Protein AF-A0A369T1C9-F1 (afdb_monomer_lite)

Radius of gyration: 12.57 Å; chains: 1; bounding box: 29×31×32 Å

Secondary structure (DSSP, 8-state):
-PPPSEEEEEETTEEEEEE-HHHHHHHHHH-SS--HHHHHHHHHHHHHHTT--SPEEEEEES--GGGHHHHHHHTTTEEEEEESSSSSSTHHHH-

Foldseek 3Di:
DDAAQKEWEQDPVAIDMDHDPVLNVQCVVQPPDRDPLSSLVSSVVVCVVVVPPFAHEYEYECDDPVCVVSVVVCVRRYDYHYDDDPPDPVVVRVD

pLDDT: mean 83.78, std 15.13, range [39.69, 95.44]

Sequence (95 aa):
MPKASLVIWVSRKGINYEGNDEIVWFLNERTREKFISDILKNLQEYKSIRKKRGKMNVILIGIREEDKEILERFKNDFNFIIEESYQRKIINFLK

Structure (mmCIF, N/CA/C/O backbone):
data_AF-A0A369T1C9-F1
#
_entry.id   AF-A0A369T1C9-F1
#
loop_
_atom_site.group_PDB
_atom_site.id
_atom_site.type_symbol
_atom_site.label_atom_id
_atom_site.label_alt_id
_atom_site.label_comp_id
_atom_site.label_asym_id
_atom_site.label_entity_id
_atom_site.label_seq_id
_atom_site.pdbx_PDB_ins_code
_atom_site.Cartn_x
_atom_site.Cartn_y
_atom_site.Cartn_z
_atom_site.occupancy
_atom_site.B_iso_or_equiv
_atom_site.auth_seq_id
_atom_site.auth_comp_id
_atom_site.auth_asym_id
_ato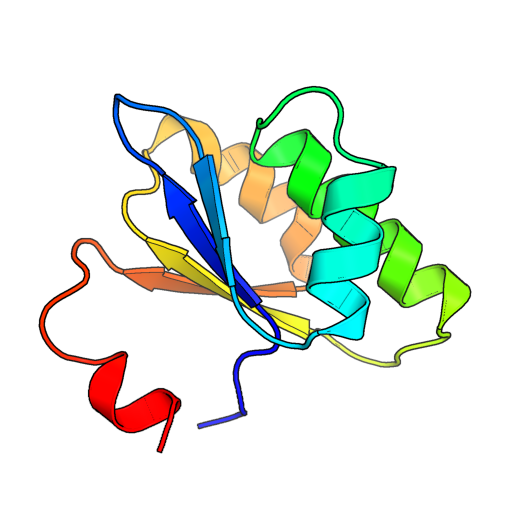m_site.auth_atom_id
_atom_site.pdbx_PDB_model_num
ATOM 1 N N . MET A 1 1 ? -7.782 -16.506 4.366 1.00 45.84 1 MET A N 1
ATOM 2 C CA . MET A 1 1 ? -6.793 -15.401 4.392 1.00 45.84 1 MET A CA 1
ATOM 3 C C . MET A 1 1 ? -7.549 -14.099 4.633 1.00 45.84 1 MET A C 1
ATOM 5 O O . MET A 1 1 ? -8.690 -14.023 4.189 1.00 45.84 1 MET A O 1
ATOM 9 N N . PRO A 1 2 ? -7.017 -13.125 5.387 1.00 49.34 2 PRO A N 1
ATOM 10 C CA .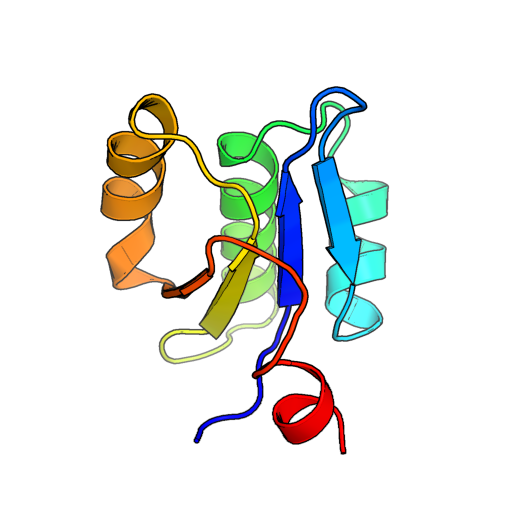 PRO A 1 2 ? -7.762 -11.905 5.680 1.00 49.34 2 PRO A CA 1
ATOM 11 C C . PRO A 1 2 ? -7.957 -11.074 4.400 1.00 49.34 2 PRO A C 1
ATOM 13 O O . PRO A 1 2 ? -7.058 -11.002 3.563 1.00 49.34 2 PRO A O 1
ATOM 16 N N . LYS A 1 3 ? -9.146 -10.480 4.235 1.00 65.25 3 LYS A N 1
ATOM 17 C CA . LYS A 1 3 ? -9.527 -9.719 3.034 1.00 65.25 3 LYS A CA 1
ATOM 18 C C . LYS A 1 3 ? -8.562 -8.541 2.835 1.00 65.25 3 LYS A C 1
ATOM 20 O O . LYS A 1 3 ? -8.295 -7.796 3.785 1.00 65.25 3 LYS A O 1
ATOM 25 N N . ALA A 1 4 ? -8.009 -8.400 1.630 1.00 60.12 4 ALA A N 1
ATOM 26 C CA . ALA A 1 4 ? -7.152 -7.269 1.289 1.00 60.12 4 ALA A CA 1
ATOM 27 C C . ALA A 1 4 ? -7.971 -5.973 1.306 1.00 60.12 4 ALA A C 1
ATOM 29 O O . ALA A 1 4 ? -9.110 -5.946 0.842 1.00 60.12 4 ALA A O 1
ATOM 30 N N . SER A 1 5 ? -7.409 -4.908 1.875 1.00 82.00 5 SER A N 1
ATOM 31 C CA . SER A 1 5 ? -8.053 -3.590 1.884 1.00 82.00 5 SER A CA 1
ATOM 32 C C . SER A 1 5 ? -7.709 -2.779 0.636 1.00 82.00 5 SER A C 1
ATOM 34 O O . SER A 1 5 ? -8.515 -1.955 0.206 1.00 82.00 5 SER A O 1
ATOM 36 N N . LEU A 1 6 ? -6.522 -3.018 0.075 1.00 92.00 6 LEU A N 1
ATOM 37 C CA . LEU A 1 6 ? -5.981 -2.318 -1.082 1.00 92.00 6 LEU A CA 1
ATOM 38 C C . LEU A 1 6 ? -5.000 -3.234 -1.828 1.00 92.00 6 LEU A C 1
ATOM 40 O O . LEU A 1 6 ? -4.214 -3.947 -1.198 1.00 92.00 6 LEU A O 1
ATOM 44 N N . VAL A 1 7 ? -5.035 -3.188 -3.152 1.00 92.31 7 VAL A N 1
ATOM 45 C CA . VAL A 1 7 ? -4.041 -3.763 -4.059 1.00 92.31 7 VAL A CA 1
ATOM 46 C C . VAL A 1 7 ? -3.333 -2.598 -4.739 1.00 92.31 7 VAL A C 1
ATOM 48 O O . VAL A 1 7 ? -3.998 -1.692 -5.229 1.00 92.31 7 VAL A O 1
ATOM 51 N N . ILE A 1 8 ? -2.003 -2.600 -4.753 1.00 92.50 8 ILE A N 1
ATOM 52 C CA . ILE A 1 8 ? -1.168 -1.587 -5.403 1.00 92.50 8 ILE A CA 1
ATOM 53 C C . ILE A 1 8 ? -0.321 -2.280 -6.470 1.00 92.50 8 ILE A C 1
ATOM 55 O O . ILE A 1 8 ? 0.373 -3.253 -6.176 1.00 92.50 8 ILE A O 1
ATOM 59 N N . TRP A 1 9 ? -0.334 -1.759 -7.694 1.00 91.19 9 TRP A N 1
ATOM 60 C CA . TRP A 1 9 ? 0.499 -2.241 -8.794 1.00 91.19 9 TRP A CA 1
ATOM 61 C C . TRP A 1 9 ? 1.534 -1.213 -9.170 1.00 91.19 9 TRP A C 1
ATOM 63 O O . TRP A 1 9 ? 1.195 -0.080 -9.508 1.00 91.19 9 TRP A O 1
ATOM 73 N N . VA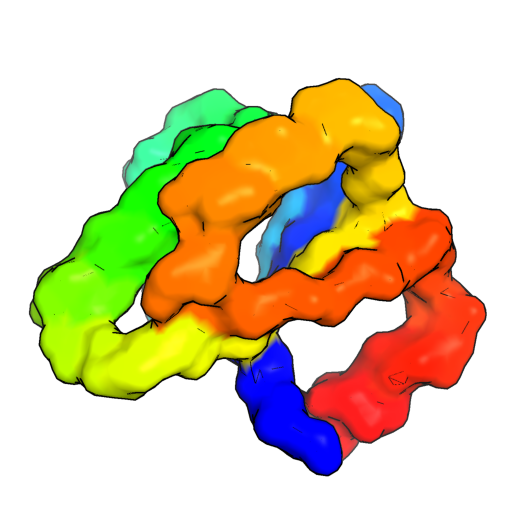L A 1 10 ? 2.781 -1.649 -9.206 1.00 89.12 10 VAL A N 1
ATOM 74 C CA . VAL A 1 10 ? 3.912 -0.844 -9.630 1.00 89.12 10 VAL A CA 1
ATOM 75 C C . VAL A 1 10 ? 4.357 -1.345 -10.993 1.00 89.12 10 VAL A C 1
ATOM 77 O O . VAL A 1 10 ? 4.619 -2.527 -11.204 1.00 89.12 10 VAL A O 1
ATOM 80 N N . SER A 1 11 ? 4.388 -0.438 -11.962 1.00 85.62 11 SER A N 1
ATOM 81 C CA . SER A 1 11 ? 4.780 -0.743 -13.333 1.00 85.62 11 SER A CA 1
ATOM 82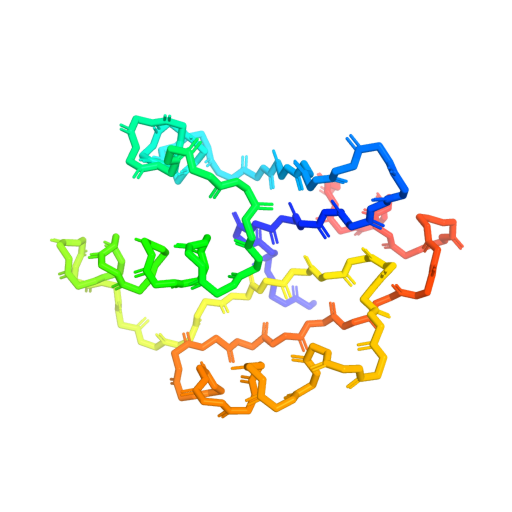 C C . SER A 1 11 ? 5.674 0.358 -13.889 1.00 85.62 11 SER A C 1
ATOM 84 O O . SER A 1 11 ? 5.768 1.452 -13.334 1.00 85.62 11 SER A O 1
ATOM 86 N N . ARG A 1 12 ? 6.277 0.119 -15.059 1.00 80.00 12 ARG A N 1
ATOM 87 C CA . ARG A 1 12 ? 7.011 1.169 -15.788 1.00 80.00 12 ARG A CA 1
ATOM 88 C C . ARG A 1 12 ? 6.139 2.374 -16.164 1.00 80.00 12 ARG A C 1
ATOM 90 O O . ARG A 1 12 ? 6.680 3.440 -16.416 1.00 80.00 12 ARG A O 1
ATOM 97 N N . LYS A 1 13 ? 4.812 2.209 -16.215 1.00 83.38 13 LYS A N 1
ATOM 98 C CA . LYS A 1 13 ? 3.847 3.275 -16.533 1.00 83.38 13 LYS A CA 1
ATOM 99 C C . LYS A 1 13 ? 3.382 4.051 -15.292 1.00 83.38 13 LYS A C 1
ATOM 101 O O . LYS A 1 13 ? 2.522 4.915 -15.415 1.00 83.38 13 LYS A O 1
ATOM 106 N N . GLY A 1 14 ? 3.922 3.734 -14.113 1.00 87.19 14 GLY A N 1
ATOM 107 C CA . GLY A 1 14 ? 3.536 4.320 -12.832 1.00 87.19 14 GLY A CA 1
ATOM 108 C C . GLY A 1 14 ? 2.803 3.334 -11.926 1.00 87.19 14 GLY A C 1
ATOM 109 O O . GLY A 1 14 ? 2.787 2.121 -12.179 1.00 87.19 14 GLY A O 1
ATOM 110 N N . ILE A 1 15 ? 2.215 3.881 -10.860 1.00 90.50 15 ILE A N 1
ATOM 111 C CA . ILE A 1 15 ? 1.533 3.121 -9.814 1.00 90.50 15 ILE A CA 1
ATOM 112 C C . ILE A 1 15 ? 0.017 3.236 -9.969 1.00 90.50 15 ILE A C 1
ATOM 114 O O . ILE A 1 15 ? -0.523 4.324 -10.170 1.00 90.50 15 ILE A O 1
ATOM 118 N N . ASN A 1 16 ? -0.679 2.113 -9.848 1.00 90.56 16 ASN A N 1
ATOM 119 C CA . ASN A 1 16 ? -2.135 2.058 -9.770 1.00 90.56 16 ASN A CA 1
ATOM 120 C C . ASN A 1 16 ? -2.553 1.378 -8.468 1.00 90.56 16 ASN A C 1
ATOM 122 O O . ASN A 1 16 ? -1.749 0.670 -7.863 1.00 90.56 16 ASN A O 1
ATOM 126 N N . TYR A 1 17 ? -3.801 1.563 -8.047 1.00 92.06 17 TYR A N 1
ATOM 127 C CA . TYR A 1 17 ? -4.351 0.851 -6.900 1.00 92.06 17 TYR A CA 1
ATOM 128 C C . TYR A 1 17 ? -5.865 0.661 -7.014 1.00 92.06 17 TYR A C 1
ATOM 130 O O . TYR A 1 17 ? -6.557 1.503 -7.583 1.00 92.06 17 TYR A O 1
ATOM 138 N N . GLU A 1 18 ? -6.365 -0.446 -6.470 1.00 91.00 18 GLU A N 1
ATOM 139 C CA . GLU A 1 18 ? -7.791 -0.782 -6.364 1.00 91.00 18 GLU A CA 1
ATOM 140 C C . GLU A 1 18 ? -8.087 -1.388 -4.991 1.00 91.00 18 GLU A C 1
ATOM 142 O O . GLU A 1 18 ? -7.185 -1.856 -4.294 1.00 91.00 18 GLU A O 1
ATOM 147 N N . GLY A 1 19 ? -9.351 -1.416 -4.584 1.00 87.75 19 GLY A N 1
ATOM 148 C CA . GLY A 1 19 ? -9.743 -2.028 -3.322 1.00 87.75 19 GLY A CA 1
ATOM 149 C C . GLY A 1 19 ? -11.015 -1.408 -2.782 1.00 87.75 19 GLY A C 1
ATOM 150 O O . GLY A 1 19 ? -11.967 -1.190 -3.519 1.00 87.75 19 GLY A O 1
ATOM 151 N N . ASN A 1 20 ? -11.037 -1.135 -1.482 1.00 89.50 20 ASN A N 1
ATOM 152 C CA . ASN A 1 20 ? -12.179 -0.490 -0.848 1.00 89.50 20 ASN A CA 1
ATOM 153 C C . ASN A 1 20 ? -12.408 0.932 -1.401 1.00 89.50 20 ASN A C 1
ATOM 155 O O . ASN A 1 20 ? -11.497 1.759 -1.347 1.00 89.50 20 ASN A O 1
ATOM 159 N N . ASP A 1 21 ? -13.634 1.220 -1.845 1.00 88.88 21 ASP A N 1
ATOM 160 C CA . ASP A 1 21 ? -13.997 2.485 -2.500 1.00 88.88 21 ASP A CA 1
ATOM 161 C C . ASP A 1 21 ? -13.662 3.731 -1.670 1.00 88.88 21 ASP A C 1
ATOM 163 O O . ASP A 1 21 ? -13.163 4.713 -2.215 1.00 88.88 21 ASP A O 1
ATOM 167 N N . GLU A 1 22 ? -13.860 3.702 -0.346 1.00 90.31 22 GLU A N 1
ATOM 168 C CA . GLU A 1 22 ? -13.527 4.853 0.506 1.00 90.31 22 GLU A CA 1
ATOM 169 C C . GLU A 1 22 ? -12.020 5.109 0.565 1.00 90.31 22 GLU A C 1
ATOM 171 O O . GLU A 1 22 ? -11.589 6.262 0.609 1.00 90.31 22 GLU A O 1
ATOM 176 N N . ILE A 1 23 ? -11.220 4.039 0.596 1.00 91.94 23 ILE A N 1
ATOM 177 C CA . ILE A 1 23 ? -9.759 4.133 0.589 1.00 91.94 23 ILE A CA 1
ATOM 178 C C . ILE A 1 23 ? -9.293 4.669 -0.762 1.00 91.94 23 ILE A C 1
ATOM 180 O O . ILE A 1 23 ? -8.483 5.592 -0.799 1.00 91.94 23 ILE A O 1
ATOM 184 N N . VAL A 1 24 ? -9.810 4.117 -1.862 1.00 92.94 24 VAL A N 1
ATOM 185 C CA . VAL A 1 24 ? -9.448 4.542 -3.221 1.00 92.94 24 VAL A CA 1
ATOM 186 C C . VAL A 1 24 ? -9.815 6.009 -3.440 1.00 92.94 24 VAL A C 1
ATOM 188 O O . VAL A 1 24 ? -8.974 6.778 -3.900 1.00 92.94 24 VAL A O 1
ATOM 191 N N . TRP A 1 25 ? -11.024 6.420 -3.048 1.00 93.62 25 TRP A N 1
ATOM 192 C CA . TRP A 1 25 ? -11.447 7.818 -3.101 1.00 93.62 25 TRP A CA 1
ATOM 193 C C . TRP A 1 25 ? -10.507 8.723 -2.294 1.00 93.62 25 TRP A C 1
ATOM 195 O O . TRP A 1 25 ? -9.998 9.709 -2.819 1.00 93.62 25 TRP A O 1
ATOM 205 N N . PHE A 1 26 ? -10.194 8.348 -1.050 1.00 94.06 26 PHE A N 1
ATOM 206 C CA . PHE A 1 26 ? -9.298 9.128 -0.196 1.00 94.06 26 PHE A CA 1
ATOM 207 C C . PHE A 1 26 ? -7.889 9.269 -0.791 1.00 94.06 26 PHE A C 1
ATOM 209 O O . PHE A 1 26 ? -7.296 10.347 -0.745 1.00 94.06 26 PHE A O 1
ATOM 216 N N . LEU A 1 27 ? -7.342 8.187 -1.350 1.00 94.38 27 LEU A N 1
ATOM 217 C CA . LEU A 1 27 ? -6.020 8.203 -1.970 1.00 94.38 27 LEU A CA 1
ATOM 218 C C . LEU A 1 27 ? -5.996 9.052 -3.244 1.00 94.38 27 LEU A C 1
ATOM 220 O O . LEU A 1 27 ? -5.017 9.774 -3.436 1.00 94.38 27 LEU A O 1
ATOM 224 N N . ASN A 1 28 ? -7.050 9.012 -4.066 1.00 93.06 28 ASN A N 1
ATOM 225 C CA . ASN A 1 28 ? -7.155 9.827 -5.280 1.00 93.06 28 ASN A CA 1
ATOM 226 C C . ASN A 1 28 ? -7.174 11.330 -4.960 1.00 93.06 28 ASN A C 1
ATOM 228 O O . ASN A 1 28 ? -6.524 12.104 -5.655 1.00 93.06 28 ASN A O 1
ATOM 232 N N . GLU A 1 29 ? -7.849 11.736 -3.882 1.00 93.88 29 GLU A N 1
ATOM 233 C CA . GLU A 1 29 ? -7.915 13.143 -3.461 1.00 93.88 29 GLU A CA 1
ATOM 234 C C . GLU A 1 29 ? -6.589 13.666 -2.880 1.00 93.88 29 GLU A C 1
ATOM 236 O O . GLU A 1 29 ? -6.285 14.857 -2.970 1.00 93.88 29 GLU A O 1
ATOM 241 N N . ARG A 1 30 ? -5.785 12.796 -2.252 1.00 90.06 30 ARG A N 1
ATOM 242 C CA . ARG A 1 30 ? -4.611 13.221 -1.461 1.00 90.06 30 ARG A CA 1
ATOM 243 C C . ARG A 1 30 ? -3.256 12.881 -2.058 1.00 90.06 30 ARG A C 1
ATOM 245 O O . ARG A 1 30 ? -2.249 13.474 -1.669 1.00 90.06 30 ARG A O 1
ATOM 252 N N . THR A 1 31 ? -3.197 11.942 -2.992 1.00 88.81 31 THR A N 1
ATOM 253 C CA . THR A 1 31 ? -1.933 11.464 -3.560 1.00 88.81 31 THR A CA 1
ATOM 254 C C . THR A 1 31 ? -1.658 12.180 -4.876 1.00 88.81 31 THR A C 1
ATOM 256 O O . THR A 1 31 ? -2.085 11.730 -5.936 1.00 88.81 31 THR A O 1
ATOM 259 N N . ARG A 1 32 ? -0.951 13.316 -4.802 1.00 80.12 32 ARG A N 1
ATOM 260 C CA . ARG A 1 32 ? -0.599 14.132 -5.980 1.00 80.12 32 ARG A CA 1
ATOM 261 C C . ARG A 1 32 ? 0.437 13.451 -6.874 1.00 80.12 32 ARG A C 1
ATOM 263 O O . ARG A 1 32 ? 0.296 13.457 -8.091 1.00 80.12 32 ARG A O 1
ATOM 270 N N . GLU A 1 33 ? 1.446 12.840 -6.260 1.00 78.00 33 GLU A N 1
ATOM 271 C CA . GLU A 1 33 ? 2.486 12.069 -6.938 1.00 78.00 33 GLU A CA 1
ATOM 272 C C . GLU A 1 33 ? 2.350 10.600 -6.555 1.00 78.00 33 GLU A C 1
ATOM 274 O O . GLU A 1 33 ? 2.201 10.250 -5.384 1.00 78.00 33 GLU A O 1
ATOM 279 N N . LYS A 1 34 ? 2.358 9.717 -7.555 1.00 83.00 34 LYS A N 1
ATOM 280 C CA . LYS A 1 34 ? 2.139 8.287 -7.341 1.00 83.00 34 LYS A CA 1
ATOM 281 C C . LYS A 1 34 ? 3.456 7.568 -7.049 1.00 83.00 34 LYS A C 1
ATOM 283 O O . LYS A 1 34 ? 3.886 6.736 -7.845 1.00 83.00 34 LYS A O 1
ATOM 288 N N . PHE A 1 35 ? 4.065 7.878 -5.906 1.00 89.62 35 PHE A N 1
ATOM 289 C CA . PHE A 1 35 ? 5.123 7.067 -5.299 1.00 89.62 35 PHE A CA 1
ATOM 290 C C . PHE A 1 35 ? 4.547 6.155 -4.213 1.00 89.62 35 PHE A C 1
ATOM 292 O O . PHE A 1 35 ? 3.554 6.487 -3.562 1.00 89.62 35 PHE A O 1
ATOM 299 N N . ILE A 1 36 ? 5.181 5.000 -3.984 1.00 91.38 36 ILE A N 1
ATOM 300 C CA . ILE A 1 36 ? 4.739 4.050 -2.950 1.00 91.38 36 ILE A CA 1
ATOM 301 C C . ILE A 1 36 ? 4.732 4.716 -1.577 1.00 91.38 36 ILE A C 1
ATOM 303 O O . ILE A 1 36 ? 3.774 4.558 -0.825 1.00 91.38 36 ILE A O 1
ATOM 307 N N . SER A 1 37 ? 5.777 5.480 -1.254 1.00 92.19 37 SER A N 1
ATOM 308 C CA . SER A 1 37 ? 5.897 6.188 0.021 1.00 92.19 37 SER A CA 1
ATOM 309 C C . SER A 1 37 ? 4.715 7.115 0.289 1.00 92.19 37 SER A C 1
ATOM 311 O O . SER A 1 37 ? 4.187 7.113 1.400 1.00 92.19 37 SER A O 1
ATOM 313 N N . ASP A 1 38 ? 4.268 7.866 -0.720 1.00 93.25 38 ASP A N 1
ATOM 314 C CA . ASP A 1 38 ? 3.157 8.809 -0.578 1.00 93.25 38 ASP A CA 1
ATOM 315 C C . ASP A 1 38 ? 1.821 8.084 -0.443 1.00 93.25 38 ASP A C 1
ATOM 317 O O . ASP A 1 38 ? 1.010 8.432 0.418 1.00 93.25 38 ASP A O 1
ATOM 321 N N . ILE A 1 39 ? 1.623 7.014 -1.219 1.00 94.31 39 ILE A N 1
ATOM 322 C CA . ILE A 1 39 ? 0.434 6.163 -1.106 1.00 94.31 39 ILE A CA 1
ATOM 323 C C . ILE A 1 39 ? 0.346 5.558 0.301 1.00 94.31 39 ILE A C 1
ATOM 325 O O . ILE A 1 39 ? -0.705 5.629 0.936 1.00 94.31 39 ILE A O 1
ATOM 329 N N . LEU A 1 40 ? 1.441 4.995 0.822 1.00 94.88 40 LEU A N 1
ATOM 330 C CA . LEU A 1 40 ? 1.464 4.376 2.151 1.00 94.88 40 LEU A CA 1
ATOM 331 C C . LEU A 1 40 ? 1.292 5.399 3.276 1.00 94.88 40 LEU A C 1
ATOM 333 O O . LEU A 1 40 ? 0.576 5.124 4.241 1.00 94.88 40 LEU A O 1
ATOM 337 N N . LYS A 1 41 ? 1.877 6.592 3.139 1.00 95.31 41 LYS A N 1
ATOM 338 C CA . LYS A 1 41 ? 1.694 7.694 4.091 1.00 95.31 41 LYS A CA 1
ATOM 339 C C . LYS A 1 41 ? 0.237 8.155 4.141 1.00 95.31 41 LYS A C 1
ATOM 341 O O . LYS A 1 41 ? -0.334 8.259 5.226 1.00 95.31 41 LYS A O 1
ATOM 346 N N . ASN A 1 42 ? -0.392 8.361 2.987 1.00 95.44 42 ASN A N 1
ATOM 347 C CA . ASN A 1 42 ? -1.805 8.737 2.922 1.00 95.44 42 ASN A CA 1
ATOM 348 C C . ASN A 1 42 ? -2.712 7.609 3.440 1.00 95.44 42 ASN A C 1
ATOM 350 O O . ASN A 1 42 ? -3.693 7.866 4.136 1.00 95.44 42 ASN A O 1
ATOM 354 N N . LEU A 1 43 ? -2.363 6.346 3.190 1.00 94.31 43 LEU A N 1
ATOM 355 C CA . LEU A 1 43 ? -3.096 5.207 3.741 1.00 94.31 43 LEU A CA 1
ATOM 356 C C . LEU A 1 43 ? -2.988 5.131 5.275 1.00 94.31 43 LEU A C 1
ATOM 358 O O . LEU A 1 43 ? -3.954 4.774 5.955 1.00 94.31 43 LEU A O 1
ATOM 362 N N . GLN A 1 44 ? -1.832 5.493 5.837 1.00 94.88 44 GLN A N 1
ATOM 363 C CA . GLN A 1 44 ? -1.625 5.577 7.284 1.00 94.88 44 GLN A CA 1
ATOM 364 C C . GLN A 1 44 ? -2.453 6.724 7.887 1.00 94.88 44 GLN A C 1
ATOM 366 O O . GLN A 1 44 ? -3.087 6.549 8.930 1.00 94.88 44 GLN A O 1
ATOM 371 N N . GLU A 1 45 ? -2.529 7.868 7.201 1.00 94.75 45 GLU A N 1
ATOM 372 C CA . GLU A 1 45 ? -3.399 8.979 7.597 1.00 94.75 45 GLU A CA 1
ATOM 373 C C . GLU A 1 45 ? -4.878 8.559 7.591 1.00 94.75 45 GLU A C 1
ATOM 375 O O . GLU A 1 45 ? -5.5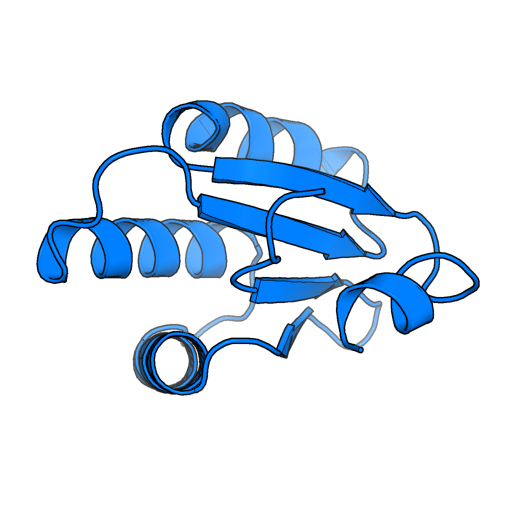86 8.778 8.577 1.00 94.75 45 GLU A O 1
ATOM 380 N N . TYR A 1 46 ? -5.333 7.870 6.537 1.00 93.38 46 TYR A N 1
ATOM 381 C CA . TYR A 1 46 ? -6.688 7.316 6.471 1.00 93.38 46 TYR A CA 1
ATOM 382 C C . TYR A 1 46 ? -6.992 6.416 7.679 1.00 93.38 46 TYR A C 1
ATOM 384 O O . TYR A 1 46 ? -8.043 6.564 8.312 1.00 93.38 46 TYR A O 1
ATOM 392 N N . LYS A 1 47 ? -6.067 5.514 8.050 1.00 91.69 47 LYS A N 1
ATOM 393 C CA . LYS A 1 47 ? -6.218 4.665 9.248 1.00 91.69 47 LYS A CA 1
ATOM 394 C C . LYS A 1 47 ? -6.416 5.482 10.514 1.00 91.69 47 LYS A C 1
ATOM 396 O O . LYS A 1 47 ? -7.289 5.140 11.315 1.00 91.69 47 LYS A O 1
ATOM 401 N N . SER A 1 48 ? -5.608 6.526 10.679 1.00 92.06 48 SER A N 1
ATOM 402 C CA . SER A 1 48 ? -5.654 7.417 11.836 1.00 92.06 48 SER A CA 1
ATOM 403 C C . SER A 1 48 ? -7.007 8.131 11.927 1.00 92.06 48 SER A C 1
ATOM 405 O O . SER A 1 48 ? -7.706 8.003 12.935 1.00 92.06 48 SER A O 1
ATOM 407 N N . ILE A 1 49 ? -7.451 8.765 10.834 1.00 91.81 49 ILE A N 1
ATOM 408 C CA . ILE A 1 49 ? -8.736 9.482 10.752 1.00 91.81 49 ILE A CA 1
ATOM 409 C C . ILE A 1 49 ? -9.913 8.545 11.048 1.00 91.81 49 ILE A C 1
ATOM 411 O O . ILE A 1 49 ? -10.822 8.885 11.806 1.00 91.81 49 ILE A O 1
ATOM 415 N N . ARG A 1 50 ? -9.897 7.335 10.477 1.00 87.88 50 ARG A N 1
ATOM 416 C CA . ARG A 1 50 ? -10.968 6.341 10.644 1.00 87.88 50 ARG A CA 1
ATOM 417 C C . ARG A 1 50 ? -10.846 5.510 11.922 1.00 87.88 50 ARG A C 1
ATOM 419 O O . ARG A 1 50 ? -11.660 4.610 12.125 1.00 87.88 50 ARG A O 1
ATOM 426 N N . LYS A 1 51 ? -9.845 5.777 12.772 1.00 85.69 51 LYS A N 1
ATOM 427 C CA . LYS A 1 51 ? -9.557 5.035 14.014 1.00 85.69 51 LYS A CA 1
ATOM 428 C C . LYS A 1 51 ? -9.509 3.512 13.798 1.00 85.69 51 LYS A C 1
ATOM 430 O O . LYS A 1 51 ? -9.941 2.734 14.654 1.00 85.69 51 LYS A O 1
ATOM 435 N N . LYS A 1 52 ? -9.005 3.071 12.639 1.00 81.69 52 LYS A N 1
ATOM 436 C CA . LYS A 1 52 ? -8.906 1.647 12.282 1.00 81.69 52 LYS A CA 1
ATOM 437 C C . LYS A 1 52 ? -7.845 0.992 13.165 1.00 81.69 52 LYS A C 1
ATOM 439 O O . LYS A 1 52 ? -6.656 1.269 13.028 1.00 81.69 52 LYS A O 1
ATOM 444 N N . ARG A 1 53 ? -8.282 0.120 14.078 1.00 82.94 53 ARG A N 1
ATOM 445 C CA . ARG A 1 53 ? -7.388 -0.659 14.946 1.00 82.94 53 ARG A CA 1
ATOM 446 C C . ARG A 1 53 ? -6.726 -1.794 14.159 1.00 82.94 53 ARG A C 1
ATOM 448 O O . ARG A 1 53 ? -7.345 -2.378 13.273 1.00 82.94 53 ARG A O 1
ATOM 455 N N . GLY A 1 54 ? -5.493 -2.134 14.532 1.00 88.06 54 GLY A N 1
ATOM 456 C CA . GLY A 1 54 ? -4.735 -3.230 13.925 1.00 88.06 54 GLY A CA 1
ATOM 457 C C . GLY A 1 54 ? -4.086 -2.872 12.587 1.00 88.06 54 GLY A C 1
ATOM 458 O O . GLY A 1 54 ? -4.095 -1.718 12.151 1.00 88.06 54 GLY A O 1
ATOM 459 N N . LYS A 1 55 ? -3.478 -3.873 11.947 1.00 91.12 55 LYS A N 1
ATOM 460 C CA . LYS A 1 55 ? -2.807 -3.719 10.651 1.00 91.12 55 LYS A CA 1
ATOM 461 C C . LYS A 1 55 ? -3.795 -3.866 9.499 1.00 91.12 55 LYS A C 1
ATOM 463 O O . LYS A 1 55 ? -4.667 -4.730 9.539 1.00 91.12 55 LYS A O 1
ATOM 468 N N . MET A 1 56 ? -3.644 -3.038 8.469 1.00 90.44 56 MET A N 1
ATOM 469 C CA . MET A 1 56 ? -4.399 -3.193 7.222 1.00 90.44 56 MET A CA 1
ATOM 470 C C . MET A 1 56 ? -3.636 -4.080 6.246 1.00 90.44 56 MET A C 1
ATOM 472 O O . MET A 1 56 ? -2.418 -3.980 6.142 1.00 90.44 56 MET A O 1
ATOM 476 N N . ASN A 1 57 ? -4.345 -4.942 5.523 1.00 90.94 57 ASN A N 1
ATOM 477 C CA . ASN A 1 57 ? -3.717 -5.821 4.542 1.00 90.94 57 ASN A CA 1
ATOM 478 C C . ASN A 1 57 ? -3.599 -5.090 3.205 1.00 90.94 57 ASN A C 1
ATOM 480 O O . ASN A 1 57 ? -4.613 -4.646 2.658 1.00 90.94 57 ASN A O 1
ATOM 484 N N . VAL A 1 58 ? -2.377 -4.994 2.689 1.00 92.25 58 VAL A N 1
ATOM 485 C CA . VAL A 1 58 ? -2.059 -4.351 1.414 1.00 92.25 58 VAL A CA 1
ATOM 486 C C . VAL A 1 58 ? -1.347 -5.368 0.534 1.00 92.25 58 VAL A C 1
ATOM 488 O O . VAL A 1 58 ? -0.311 -5.910 0.920 1.00 92.25 58 VAL A O 1
ATOM 491 N N . ILE A 1 59 ? -1.910 -5.641 -0.639 1.00 91.62 59 ILE A N 1
ATOM 492 C CA . ILE A 1 59 ? -1.247 -6.454 -1.658 1.00 91.62 59 ILE A CA 1
ATOM 493 C C . ILE A 1 59 ? -0.420 -5.517 -2.528 1.00 91.62 59 ILE A C 1
ATOM 495 O O . ILE A 1 59 ? -0.920 -4.494 -2.988 1.00 91.62 59 ILE A O 1
ATOM 499 N N . LEU A 1 60 ? 0.834 -5.871 -2.759 1.00 91.50 60 LEU A N 1
ATOM 500 C CA . LEU A 1 60 ? 1.752 -5.122 -3.593 1.00 91.50 60 LEU A CA 1
ATOM 501 C C . LEU A 1 60 ? 2.217 -5.997 -4.754 1.00 91.50 60 LEU A C 1
ATOM 503 O O . LEU A 1 60 ? 2.688 -7.110 -4.532 1.00 91.50 60 LEU A O 1
ATOM 507 N N . ILE A 1 61 ? 2.109 -5.491 -5.979 1.00 90.44 61 ILE A N 1
ATOM 508 C CA . ILE A 1 61 ? 2.510 -6.214 -7.187 1.00 90.44 61 ILE A CA 1
ATOM 509 C C . ILE A 1 61 ? 3.582 -5.441 -7.937 1.00 90.44 61 ILE A C 1
ATOM 511 O O . ILE A 1 61 ? 3.415 -4.249 -8.193 1.00 90.44 61 ILE A O 1
ATOM 515 N N . GLY A 1 62 ? 4.644 -6.138 -8.343 1.00 88.88 62 GLY A N 1
ATOM 516 C CA . GLY A 1 62 ? 5.702 -5.555 -9.176 1.00 88.88 62 GLY A CA 1
ATOM 517 C C . GLY A 1 62 ? 6.627 -4.595 -8.423 1.00 88.88 62 GLY A C 1
ATOM 518 O O . GLY A 1 62 ? 7.249 -3.730 -9.039 1.00 88.88 62 GLY A O 1
ATOM 519 N N . ILE A 1 63 ? 6.692 -4.737 -7.097 1.00 88.12 63 ILE A N 1
ATOM 520 C CA . ILE A 1 63 ? 7.598 -3.996 -6.213 1.00 88.12 63 ILE A CA 1
ATOM 521 C C . ILE A 1 63 ? 9.048 -4.322 -6.552 1.00 88.12 63 ILE A C 1
ATOM 523 O O . ILE A 1 63 ? 9.3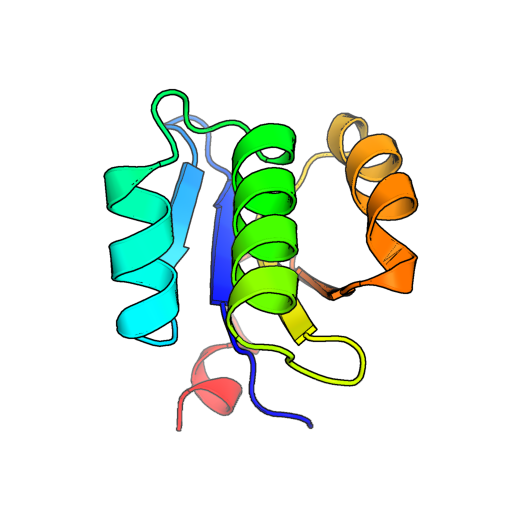77 -5.474 -6.837 1.00 88.12 63 ILE A O 1
ATOM 527 N N . ARG A 1 64 ? 9.919 -3.316 -6.490 1.00 84.44 64 ARG A N 1
ATOM 528 C CA . ARG A 1 64 ? 11.358 -3.479 -6.705 1.00 84.44 64 ARG A CA 1
ATOM 529 C C . ARG A 1 64 ? 12.091 -3.620 -5.374 1.00 84.44 64 ARG A C 1
ATOM 531 O O . ARG A 1 64 ? 11.579 -3.249 -4.324 1.00 84.44 64 ARG A O 1
ATOM 538 N N . GLU A 1 65 ? 13.325 -4.115 -5.417 1.00 83.50 65 GLU A N 1
ATOM 539 C CA . GLU A 1 65 ? 14.177 -4.215 -4.221 1.00 83.50 65 GLU A CA 1
ATOM 540 C C . GLU A 1 65 ? 14.350 -2.865 -3.505 1.00 83.50 65 GLU A C 1
ATOM 542 O O . GLU A 1 65 ? 14.275 -2.810 -2.281 1.00 83.50 65 GLU A O 1
ATOM 547 N N . GLU A 1 66 ? 14.487 -1.773 -4.265 1.00 83.69 66 GLU A N 1
ATOM 548 C CA . GLU A 1 66 ? 14.638 -0.400 -3.751 1.00 83.69 66 GLU A CA 1
ATOM 549 C C . GLU A 1 66 ? 13.459 0.073 -2.880 1.00 83.69 66 GLU A C 1
ATOM 551 O O . GLU A 1 66 ? 13.628 0.906 -1.992 1.00 83.69 66 GLU A O 1
ATOM 556 N N . ASP A 1 67 ? 12.272 -0.503 -3.065 1.00 85.94 67 ASP A N 1
ATOM 557 C CA . ASP A 1 67 ? 11.074 -0.136 -2.313 1.00 85.94 67 ASP A CA 1
ATOM 558 C C . ASP A 1 67 ? 10.987 -0.846 -0.950 1.00 85.94 67 ASP A C 1
ATOM 560 O O . ASP A 1 67 ? 10.198 -0.442 -0.090 1.00 85.94 67 ASP A O 1
ATOM 564 N N . LYS A 1 68 ? 11.778 -1.904 -0.708 1.00 86.75 68 LYS A N 1
ATOM 565 C CA . LYS A 1 68 ? 11.678 -2.715 0.522 1.00 86.75 68 LYS A CA 1
ATOM 566 C C . LYS A 1 68 ? 11.953 -1.910 1.788 1.00 86.75 68 LYS A C 1
ATOM 568 O O . LYS A 1 68 ? 11.266 -2.105 2.790 1.00 86.75 68 LYS A O 1
ATOM 573 N N . GLU A 1 69 ? 12.901 -0.976 1.739 1.00 91.31 69 GLU A N 1
ATOM 574 C CA . GLU A 1 69 ? 13.185 -0.085 2.870 1.00 91.31 69 GLU A CA 1
ATOM 575 C C . GLU A 1 69 ? 11.985 0.799 3.222 1.00 91.31 69 GLU A C 1
ATOM 577 O O . GLU A 1 69 ? 11.736 1.077 4.396 1.00 91.31 69 GLU A O 1
ATOM 582 N N . ILE A 1 70 ? 11.217 1.227 2.215 1.00 92.62 70 ILE A N 1
ATOM 583 C CA . ILE A 1 70 ? 9.988 1.995 2.420 1.00 92.62 70 ILE A CA 1
ATOM 584 C C . ILE A 1 70 ? 8.970 1.109 3.133 1.00 92.62 70 ILE A C 1
ATOM 586 O O . ILE A 1 70 ? 8.412 1.528 4.144 1.00 92.62 70 ILE A O 1
ATOM 590 N N . LEU A 1 71 ? 8.760 -0.125 2.663 1.00 93.38 71 LEU A N 1
ATOM 591 C CA . LEU A 1 71 ? 7.791 -1.051 3.263 1.00 93.38 71 LEU A CA 1
ATOM 592 C C . LEU A 1 71 ? 8.099 -1.341 4.734 1.00 93.38 71 LEU A C 1
ATOM 594 O O . LEU A 1 71 ? 7.194 -1.339 5.571 1.00 93.38 71 LEU A O 1
ATOM 598 N N . GLU A 1 72 ? 9.375 -1.518 5.070 1.00 93.50 72 GLU A N 1
ATOM 599 C CA . GLU A 1 72 ? 9.809 -1.796 6.438 1.00 93.50 72 GLU A CA 1
ATOM 600 C C . GLU A 1 72 ? 9.416 -0.672 7.413 1.00 93.50 72 GLU A C 1
ATOM 602 O O . GLU A 1 72 ? 8.989 -0.944 8.539 1.00 93.50 72 GLU A O 1
ATOM 607 N N . ARG A 1 73 ? 9.447 0.593 6.964 1.00 95.38 73 ARG A N 1
ATOM 608 C CA . ARG A 1 73 ? 9.014 1.756 7.765 1.00 95.38 73 ARG A CA 1
ATOM 609 C C . ARG A 1 73 ? 7.528 1.712 8.119 1.00 95.38 73 ARG A C 1
ATOM 611 O O . ARG A 1 73 ? 7.138 2.245 9.154 1.00 95.38 73 ARG A O 1
ATOM 618 N N . PHE A 1 74 ? 6.704 1.055 7.302 1.00 95.44 74 PHE A N 1
ATOM 619 C CA . PHE A 1 74 ? 5.255 0.979 7.501 1.00 95.44 74 PHE A CA 1
ATOM 620 C C . PHE A 1 74 ? 4.759 -0.392 7.996 1.00 95.44 74 PHE A C 1
ATOM 622 O O . PHE A 1 74 ? 3.550 -0.603 8.136 1.00 95.44 74 PHE A O 1
ATOM 629 N N . LYS A 1 75 ? 5.657 -1.330 8.329 1.00 94.06 75 LYS A N 1
ATOM 630 C CA . LYS A 1 75 ? 5.291 -2.696 8.756 1.00 94.06 75 LYS A CA 1
ATOM 631 C C . LYS A 1 75 ? 4.424 -2.756 10.013 1.00 94.06 75 LYS A C 1
ATOM 633 O O . LYS A 1 75 ? 3.770 -3.766 10.268 1.00 94.06 75 LYS A O 1
ATOM 638 N N . ASN A 1 76 ? 4.452 -1.714 10.844 1.00 93.88 76 ASN A N 1
ATOM 639 C CA . ASN A 1 76 ? 3.648 -1.643 12.065 1.00 93.88 76 ASN A CA 1
ATOM 640 C C . ASN A 1 76 ? 2.184 -1.306 11.768 1.00 93.88 76 ASN A C 1
ATOM 642 O O . ASN A 1 76 ? 1.304 -1.699 12.532 1.00 93.88 76 ASN A O 1
ATOM 646 N N . ASP A 1 77 ? 1.919 -0.668 10.629 1.00 93.62 77 ASP A N 1
ATOM 647 C CA . ASP A 1 77 ? 0.586 -0.260 10.203 1.00 93.62 77 ASP A CA 1
ATOM 648 C C . ASP A 1 77 ? -0.037 -1.199 9.177 1.00 93.62 77 ASP A C 1
ATOM 650 O O . ASP A 1 77 ? -1.270 -1.294 9.106 1.00 93.62 77 ASP A O 1
ATOM 654 N N . PHE A 1 78 ? 0.783 -1.917 8.413 1.00 94.25 78 PHE A N 1
ATOM 655 C CA . PHE A 1 78 ? 0.312 -2.742 7.309 1.00 94.25 78 PHE A CA 1
ATOM 656 C C . PHE A 1 78 ? 0.879 -4.157 7.350 1.00 94.25 78 PHE A C 1
ATOM 658 O O . PHE A 1 78 ? 2.018 -4.392 7.747 1.00 94.25 78 PHE A O 1
ATOM 665 N N . ASN A 1 79 ? 0.056 -5.103 6.908 1.00 93.31 79 ASN A N 1
ATOM 666 C CA . ASN A 1 79 ? 0.491 -6.428 6.502 1.00 93.31 79 ASN A CA 1
ATOM 667 C C . ASN A 1 79 ? 0.665 -6.400 4.984 1.00 93.31 79 ASN A C 1
ATOM 669 O O . ASN A 1 79 ? -0.328 -6.308 4.258 1.00 93.31 79 ASN A O 1
ATOM 673 N N . PHE A 1 80 ? 1.908 -6.468 4.516 1.00 91.94 80 PHE A N 1
ATOM 674 C CA . PHE A 1 80 ? 2.209 -6.490 3.090 1.00 91.94 80 PHE A CA 1
ATOM 675 C C . PHE A 1 80 ? 2.213 -7.919 2.553 1.00 91.94 80 PHE A C 1
ATOM 677 O O . PHE A 1 80 ? 2.861 -8.801 3.114 1.00 91.94 80 PHE A O 1
ATOM 684 N N . ILE A 1 81 ? 1.502 -8.133 1.450 1.00 89.75 81 ILE A N 1
ATOM 685 C CA . ILE A 1 81 ? 1.556 -9.359 0.653 1.00 89.75 81 ILE A CA 1
ATOM 686 C C . ILE A 1 81 ? 2.187 -8.968 -0.679 1.00 89.75 81 ILE A C 1
ATOM 688 O O . ILE A 1 81 ? 1.576 -8.225 -1.442 1.00 89.75 81 ILE A O 1
ATOM 692 N N . ILE A 1 82 ? 3.414 -9.415 -0.933 1.00 88.19 82 ILE A N 1
ATOM 693 C CA . ILE A 1 82 ? 4.174 -9.037 -2.130 1.00 88.19 82 ILE A CA 1
ATOM 694 C C . ILE A 1 82 ? 4.047 -10.153 -3.169 1.00 88.19 82 ILE A C 1
ATOM 696 O O . ILE A 1 82 ? 4.325 -11.311 -2.865 1.00 88.19 82 ILE A O 1
ATOM 700 N N . GLU A 1 83 ? 3.633 -9.801 -4.384 1.00 84.50 83 GLU A N 1
ATOM 701 C CA . GLU A 1 83 ? 3.486 -10.714 -5.520 1.00 84.50 83 GLU A CA 1
ATOM 702 C C . GLU A 1 83 ? 4.287 -10.194 -6.729 1.00 84.50 83 GLU A C 1
ATOM 704 O O . GLU A 1 83 ? 4.301 -8.999 -7.034 1.00 84.50 83 GLU A O 1
ATOM 709 N N . GLU A 1 84 ? 4.958 -11.092 -7.450 1.00 73.75 84 GLU A N 1
ATOM 710 C CA . GLU A 1 84 ? 5.804 -10.716 -8.595 1.00 73.75 84 GLU A CA 1
ATOM 711 C C . GLU A 1 84 ? 4.992 -10.428 -9.866 1.00 73.75 84 GLU A C 1
ATOM 713 O O . GLU A 1 84 ? 5.371 -9.593 -10.685 1.00 73.75 84 GLU A O 1
ATOM 718 N N . SER A 1 85 ? 3.850 -11.099 -10.042 1.00 66.25 85 SER A N 1
ATOM 719 C CA . SER A 1 85 ? 2.972 -10.902 -11.195 1.00 66.25 85 SER A CA 1
ATOM 720 C C . SER A 1 85 ? 1.500 -11.059 -10.815 1.00 66.25 85 SER A C 1
ATOM 722 O O . SER A 1 85 ? 1.156 -11.737 -9.850 1.00 66.25 85 SER A O 1
ATOM 724 N N . TYR A 1 86 ? 0.606 -10.457 -11.606 1.00 60.19 86 TYR A N 1
ATOM 725 C CA . TYR A 1 86 ? -0.847 -10.544 -11.398 1.00 60.19 86 TYR A CA 1
ATOM 726 C C . TYR A 1 86 ? -1.385 -11.989 -11.506 1.00 60.19 86 TYR A C 1
ATOM 728 O O . TYR A 1 86 ? -2.470 -12.310 -11.016 1.00 60.19 86 TYR A O 1
ATOM 736 N N . GLN A 1 87 ? -0.635 -12.889 -12.149 1.00 56.09 87 GLN A N 1
ATOM 737 C CA . GLN A 1 87 ? -1.096 -14.227 -12.498 1.00 56.09 87 GLN A CA 1
ATOM 738 C C . GLN A 1 87 ? -0.804 -15.253 -11.393 1.00 56.09 87 GLN A C 1
ATOM 740 O O . GLN A 1 87 ? 0.236 -15.901 -11.394 1.00 56.09 87 GLN A O 1
ATOM 745 N N . ARG A 1 88 ? -1.781 -15.434 -10.485 1.00 46.97 88 ARG A N 1
ATOM 746 C CA . ARG A 1 88 ? -2.400 -16.734 -10.092 1.00 46.97 88 ARG A CA 1
ATOM 747 C C . ARG A 1 88 ? -3.142 -16.683 -8.750 1.00 46.97 88 ARG A C 1
ATOM 749 O O . ARG A 1 88 ? -4.037 -17.496 -8.553 1.00 46.97 88 ARG A O 1
ATOM 756 N N . LYS A 1 89 ? -2.833 -15.749 -7.842 1.00 49.66 89 LYS A N 1
ATOM 757 C CA . LYS A 1 89 ? -3.421 -15.750 -6.482 1.00 49.66 89 LYS A CA 1
ATOM 758 C C . LYS A 1 89 ? -4.524 -14.719 -6.230 1.00 49.66 89 LYS A C 1
ATOM 760 O O . LYS A 1 89 ? -5.392 -14.978 -5.405 1.00 49.66 89 LYS A O 1
ATOM 765 N N . ILE A 1 90 ? -4.556 -13.598 -6.954 1.00 49.91 90 ILE A N 1
ATOM 766 C CA . ILE A 1 90 ? -5.484 -12.487 -6.651 1.00 49.91 90 ILE A CA 1
ATOM 767 C C . ILE A 1 90 ? -6.927 -12.775 -7.079 1.00 49.91 90 ILE A C 1
ATOM 769 O O . ILE A 1 90 ? -7.863 -12.373 -6.391 1.00 49.91 90 ILE A O 1
ATOM 773 N N . ILE A 1 91 ? -7.125 -13.571 -8.136 1.00 46.84 91 ILE A N 1
ATOM 774 C CA . ILE A 1 91 ? -8.463 -13.999 -8.584 1.00 46.84 91 ILE A CA 1
ATOM 775 C C . ILE A 1 91 ? -9.205 -14.784 -7.481 1.00 46.84 91 ILE A C 1
ATOM 777 O O . ILE A 1 91 ? -10.426 -14.693 -7.387 1.00 46.84 91 ILE A O 1
ATOM 781 N N . ASN A 1 92 ? -8.481 -15.483 -6.598 1.00 40.12 92 ASN A N 1
ATOM 782 C CA . ASN A 1 92 ? -9.060 -16.207 -5.459 1.00 40.12 92 ASN A CA 1
ATOM 783 C C . ASN A 1 92 ? -9.229 -15.344 -4.191 1.00 40.12 92 ASN A C 1
ATOM 785 O O . ASN A 1 92 ? -9.729 -15.845 -3.191 1.00 40.12 92 ASN A O 1
ATOM 789 N N . PHE A 1 93 ? -8.786 -14.082 -4.202 1.00 45.47 93 PHE A N 1
ATOM 790 C CA . PHE A 1 93 ? -8.869 -13.158 -3.059 1.00 45.47 93 PHE A CA 1
ATOM 791 C C . PHE A 1 93 ? -9.986 -12.115 -3.191 1.00 45.47 93 PHE A C 1
ATOM 793 O O . PHE A 1 93 ? -10.387 -11.524 -2.187 1.00 45.47 93 PHE A O 1
ATOM 800 N N . LEU A 1 94 ? -10.442 -11.855 -4.422 1.00 43.88 94 LEU A N 1
ATOM 801 C CA . LEU A 1 94 ? -11.491 -10.879 -4.735 1.00 43.88 94 LEU A CA 1
ATOM 802 C C . LEU A 1 94 ? -12.892 -11.505 -4.876 1.00 43.88 94 LEU A C 1
ATOM 804 O O . LEU A 1 94 ? -13.873 -10.763 -4.860 1.00 43.88 94 LEU A O 1
ATOM 808 N N . LYS A 1 95 ? -12.990 -12.838 -4.996 1.00 39.69 95 LYS A N 1
ATOM 809 C CA . LYS A 1 95 ? -14.240 -13.603 -4.839 1.00 39.69 95 LYS A CA 1
ATOM 810 C C . LYS A 1 95 ? -14.443 -13.983 -3.377 1.00 39.69 95 LYS A C 1
ATOM 812 O O . LYS A 1 95 ? -15.608 -13.932 -2.932 1.00 39.69 95 LYS A O 1
#